Protein AF-A0A3S8S9M2-F1 (afdb_monomer_lite)

Secondary structure (DSSP, 8-state):
-HHHHHHHHHPPPSSTHHHHHHHHHTTS---EEE---SSHHHHHS-GGGEEETTEEEEEEEESSTTT---EEEHHHHHHHHGGG-BTTB--GGGS-B-TTT-PBEEEEESSTT---SHHHHHHHHHHHHHHHHHTTS-EEEEEES--SSSGGGTHHHHHHHHHH-TTEEEEEE--------

Organism: Lactobacillus helveticus (NCBI:txid1587)

Foldseek 3Di:
DLVVLVCLVPPAPPDCVLVVVCVVCPPPDAAEEDCDQSCRCVVRDPPLRYQNLFWHQQWWFFLAPVFTLDTHGSVVLSVPQVVQDDPNDGPPVSQDADPTPRGGIDGQGHDPSHRCDPSNVSSVVSVVVSCVVDLQHQEELEAEADDPPCCVRRPVVLVVSQVVRPRYDYDYHDDDDDDDD

Radius of gyration: 18.95 Å; chains: 1; bounding box: 40×47×54 Å

pLDDT: mean 94.5, std 5.78, range [57.66, 98.25]

Structure (mmCIF, N/CA/C/O backbone):
data_AF-A0A3S8S9M2-F1
#
_entry.id   AF-A0A3S8S9M2-F1
#
loop_
_atom_site.group_PDB
_atom_site.id
_atom_site.type_symbol
_atom_site.label_atom_id
_atom_site.label_alt_id
_atom_site.label_comp_id
_atom_site.label_asym_id
_atom_site.label_entity_id
_atom_site.label_seq_id
_atom_site.pdbx_PDB_ins_code
_atom_site.Cartn_x
_atom_site.Cartn_y
_atom_site.Cartn_z
_atom_site.occupancy
_atom_site.B_iso_or_equiv
_atom_site.auth_seq_id
_atom_site.auth_comp_id
_atom_site.auth_asym_id
_atom_site.auth_atom_id
_atom_site.pdbx_PDB_model_num
ATOM 1 N N . MET A 1 1 ? 7.427 -12.136 -14.444 1.00 84.62 1 MET A N 1
ATOM 2 C CA . MET A 1 1 ? 6.981 -10.954 -13.668 1.00 84.62 1 MET A CA 1
ATOM 3 C C . MET A 1 1 ? 5.795 -10.239 -14.316 1.00 84.62 1 MET A C 1
ATOM 5 O O . MET A 1 1 ? 4.758 -10.161 -13.676 1.00 84.62 1 MET A O 1
ATOM 9 N N . LEU A 1 2 ? 5.893 -9.771 -15.571 1.00 94.44 2 LEU A N 1
ATOM 10 C CA . LEU A 1 2 ? 4.794 -9.053 -16.250 1.00 94.44 2 LEU A CA 1
ATOM 11 C C . LEU A 1 2 ? 3.487 -9.864 -16.354 1.00 94.44 2 LEU A C 1
ATOM 13 O O . LEU A 1 2 ? 2.418 -9.314 -16.107 1.00 94.44 2 LEU A O 1
ATOM 17 N N . GLU A 1 3 ? 3.559 -11.172 -16.630 1.00 93.69 3 GLU A N 1
ATOM 18 C CA . GLU A 1 3 ? 2.371 -12.049 -16.611 1.00 93.69 3 GLU A CA 1
ATOM 19 C C . GLU A 1 3 ? 1.716 -12.113 -15.224 1.00 93.69 3 GLU A C 1
ATOM 21 O O . GLU A 1 3 ? 0.501 -11.990 -15.093 1.00 93.69 3 GLU A O 1
ATOM 26 N N . SER A 1 4 ? 2.516 -12.219 -14.159 1.00 92.88 4 SER A N 1
ATOM 27 C CA . SER A 1 4 ? 2.011 -12.193 -12.783 1.00 92.88 4 SER A CA 1
ATOM 28 C C . SER A 1 4 ? 1.315 -10.866 -12.476 1.00 92.88 4 SER A C 1
ATOM 30 O O . SER A 1 4 ? 0.244 -10.859 -11.879 1.00 92.88 4 SER A O 1
ATOM 32 N N . LEU A 1 5 ? 1.865 -9.741 -12.940 1.00 95.12 5 LEU A N 1
ATOM 33 C CA . LEU A 1 5 ? 1.244 -8.423 -12.779 1.00 95.12 5 LEU A CA 1
ATOM 34 C C . LEU A 1 5 ? -0.066 -8.308 -13.560 1.00 95.12 5 LEU A C 1
ATOM 36 O O . LEU A 1 5 ? -1.048 -7.796 -13.029 1.00 95.12 5 LEU A O 1
ATOM 40 N N . LYS A 1 6 ? -0.136 -8.853 -14.780 1.00 95.38 6 LYS A N 1
ATOM 41 C CA . LYS A 1 6 ? -1.403 -8.980 -15.513 1.00 95.38 6 LYS A CA 1
ATOM 42 C C . LYS A 1 6 ? -2.428 -9.779 -14.708 1.00 95.38 6 LYS A C 1
ATOM 44 O O . LYS A 1 6 ? -3.592 -9.382 -14.676 1.00 95.38 6 LYS A O 1
ATOM 49 N N . MET A 1 7 ? -2.017 -10.863 -14.052 1.00 93.50 7 MET A N 1
ATOM 50 C CA . MET A 1 7 ? -2.897 -11.630 -13.170 1.00 93.50 7 MET A CA 1
ATOM 51 C C . MET A 1 7 ? -3.376 -10.790 -11.980 1.00 93.50 7 MET A C 1
ATOM 53 O O . MET A 1 7 ? -4.578 -10.672 -11.789 1.00 93.50 7 MET A O 1
ATOM 57 N N . ILE A 1 8 ? -2.480 -10.142 -11.233 1.00 92.56 8 ILE A N 1
ATOM 58 C CA . ILE A 1 8 ? -2.824 -9.295 -10.070 1.00 92.56 8 ILE A CA 1
ATOM 59 C C . ILE A 1 8 ? -3.821 -8.188 -10.449 1.00 92.56 8 ILE A C 1
ATOM 61 O O . ILE A 1 8 ? -4.822 -7.954 -9.768 1.00 92.56 8 ILE A O 1
ATOM 65 N N . LEU A 1 9 ? -3.587 -7.524 -11.582 1.00 91.69 9 LEU A N 1
ATOM 66 C CA . LEU A 1 9 ? -4.431 -6.417 -12.022 1.00 91.69 9 LEU A CA 1
ATOM 67 C C . LEU A 1 9 ? -5.839 -6.872 -12.435 1.00 91.69 9 LEU A C 1
ATOM 69 O O . LEU A 1 9 ? -6.799 -6.145 -12.178 1.00 91.69 9 LEU A O 1
ATOM 73 N N . ASN A 1 10 ? -5.979 -8.061 -13.032 1.00 91.12 10 ASN A N 1
ATOM 74 C CA . ASN A 1 10 ? -7.219 -8.470 -13.706 1.00 91.12 10 ASN A CA 1
ATOM 75 C C . ASN A 1 10 ? -7.980 -9.613 -13.026 1.00 91.12 10 ASN A C 1
ATOM 77 O O . ASN A 1 10 ? -9.182 -9.743 -13.243 1.00 91.12 10 ASN A O 1
ATOM 81 N N . ILE A 1 11 ? -7.320 -10.449 -12.225 1.00 90.88 11 ILE A N 1
ATOM 82 C CA . ILE A 1 11 ? -7.979 -11.573 -11.562 1.00 90.88 11 ILE A CA 1
ATOM 83 C C . ILE A 1 11 ? -8.760 -11.045 -10.347 1.00 90.88 11 ILE A C 1
ATOM 85 O O . ILE A 1 11 ? -8.186 -10.354 -9.500 1.00 90.88 11 ILE A O 1
ATOM 89 N N . PRO A 1 12 ? -10.068 -11.348 -10.234 1.00 89.88 12 PRO A N 1
ATOM 90 C CA . PRO A 1 12 ? -10.844 -11.008 -9.047 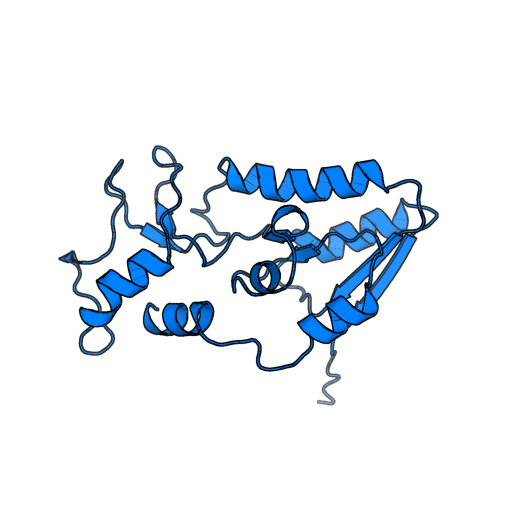1.00 89.88 12 PRO A CA 1
ATOM 91 C C . PRO A 1 12 ? -10.422 -11.872 -7.846 1.00 89.88 12 PRO A C 1
ATOM 93 O O . PRO A 1 12 ? -9.851 -12.957 -8.025 1.00 89.88 12 PRO A O 1
ATOM 96 N N . PRO A 1 13 ? -10.724 -11.448 -6.604 1.00 90.00 13 PRO A N 1
ATOM 97 C CA . PRO A 1 13 ? -10.467 -12.290 -5.443 1.00 90.00 13 PRO A CA 1
ATOM 98 C C . PRO A 1 13 ? -11.205 -13.627 -5.582 1.00 90.00 13 PRO A C 1
ATOM 100 O O . PRO A 1 13 ? -12.378 -13.682 -5.939 1.00 90.00 13 PRO A O 1
ATOM 103 N N . GLN A 1 14 ? -10.513 -14.721 -5.268 1.00 89.00 14 GLN A N 1
ATOM 104 C CA . GLN A 1 14 ? -11.028 -16.086 -5.458 1.00 89.00 14 GLN A CA 1
ATOM 105 C C . GLN A 1 14 ? -12.102 -16.489 -4.436 1.00 89.00 14 GLN A C 1
ATOM 107 O O . GLN A 1 14 ? -12.732 -17.540 -4.561 1.00 89.00 14 GLN A O 1
ATOM 112 N N . LYS A 1 15 ? -12.282 -15.689 -3.382 1.00 92.75 15 LYS A N 1
ATOM 113 C CA . LYS A 1 15 ? -13.230 -15.918 -2.289 1.00 92.75 15 LYS A CA 1
ATOM 114 C C . LYS A 1 15 ? -14.006 -14.627 -2.015 1.00 92.75 15 LYS A C 1
ATOM 116 O O . LYS A 1 15 ? -13.424 -13.549 -2.137 1.00 92.75 15 LYS A O 1
ATOM 121 N N . PRO A 1 16 ? -15.269 -14.709 -1.560 1.00 95.31 16 PRO A N 1
ATOM 122 C CA . PRO A 1 16 ? -16.111 -13.540 -1.293 1.00 95.31 16 PRO A CA 1
ATOM 123 C C . PRO A 1 16 ? -15.737 -12.800 0.007 1.00 95.31 16 PRO A C 1
ATOM 125 O O . PRO A 1 16 ? -16.558 -12.088 0.575 1.00 95.31 16 PRO A O 1
ATOM 128 N N . THR A 1 17 ? -14.511 -12.967 0.514 1.00 94.38 17 THR A N 1
ATOM 129 C CA . THR A 1 17 ? -14.070 -12.438 1.812 1.00 94.38 17 THR A CA 1
ATOM 130 C C . THR A 1 17 ? -14.250 -10.924 1.911 1.00 94.38 17 THR A C 1
ATOM 132 O O . THR A 1 17 ? -14.756 -10.443 2.919 1.00 94.38 17 THR A O 1
ATOM 135 N N . TYR A 1 18 ? -13.895 -10.178 0.860 1.00 94.88 18 TYR A N 1
ATOM 136 C CA . TYR A 1 18 ? -14.053 -8.721 0.822 1.00 94.88 18 TYR A CA 1
ATOM 137 C C . TYR A 1 18 ? -15.530 -8.291 0.851 1.00 94.88 18 TYR A C 1
ATOM 139 O O . TYR A 1 18 ? -15.876 -7.347 1.557 1.00 94.88 18 TYR A O 1
ATOM 147 N N . GLU A 1 19 ? -16.416 -9.025 0.172 1.00 94.94 19 GLU A N 1
ATOM 148 C CA . GLU A 1 19 ? -17.864 -8.767 0.198 1.00 94.94 19 GLU A CA 1
ATOM 149 C C . GLU A 1 19 ? -18.472 -9.052 1.574 1.00 94.94 19 GLU A C 1
ATOM 151 O O . GLU A 1 19 ? -19.277 -8.277 2.094 1.00 94.94 19 GLU A O 1
ATOM 156 N N . TYR A 1 20 ? -18.050 -10.143 2.216 1.00 95.88 20 TYR A N 1
ATOM 157 C CA . TYR A 1 20 ? -18.463 -10.450 3.584 1.00 95.88 20 TYR A CA 1
ATOM 158 C C . TYR A 1 20 ? -17.952 -9.415 4.578 1.00 95.88 20 TYR A C 1
ATOM 160 O O . TYR A 1 20 ? -18.709 -9.003 5.456 1.00 95.88 20 TYR A O 1
ATOM 168 N N . LEU A 1 21 ? -16.713 -8.948 4.417 1.00 95.19 21 LEU A N 1
ATOM 169 C CA . LEU A 1 21 ? -16.149 -7.889 5.243 1.00 95.19 21 LEU A CA 1
ATOM 170 C C . LEU A 1 21 ? -16.949 -6.589 5.087 1.00 95.19 21 LEU A C 1
ATOM 172 O O . LEU A 1 21 ? -17.357 -6.001 6.086 1.00 95.19 21 LEU A O 1
ATOM 176 N N . LYS A 1 22 ? -17.279 -6.201 3.850 1.00 95.00 22 LYS A N 1
ATOM 177 C CA . LYS A 1 22 ? -18.130 -5.039 3.557 1.00 95.00 22 LYS A CA 1
ATOM 178 C C . LYS A 1 22 ? -19.509 -5.154 4.215 1.00 95.00 22 LYS A C 1
ATOM 180 O O . LYS A 1 22 ? -19.958 -4.210 4.863 1.00 95.00 22 LYS A O 1
ATOM 185 N N . LYS A 1 23 ? -20.151 -6.325 4.126 1.00 96.69 23 LYS A N 1
ATOM 186 C CA . LYS A 1 23 ? -21.442 -6.596 4.785 1.00 96.69 23 LYS A CA 1
ATOM 187 C C . LYS A 1 23 ? -21.346 -6.539 6.314 1.00 96.69 23 LYS A C 1
ATOM 189 O O . LYS A 1 23 ? -22.239 -5.994 6.956 1.00 96.69 23 LYS A O 1
ATOM 194 N N . LEU A 1 24 ? -20.291 -7.109 6.896 1.00 95.38 24 LEU A N 1
ATOM 195 C CA . LEU A 1 24 ? -20.077 -7.165 8.347 1.00 95.38 24 LEU A CA 1
ATOM 196 C C . LEU A 1 24 ? -19.832 -5.772 8.947 1.00 95.38 24 LEU A C 1
ATOM 198 O O . LEU A 1 24 ? -20.361 -5.433 10.012 1.00 95.38 24 LEU A O 1
ATOM 202 N N . ILE A 1 25 ? -19.033 -4.958 8.257 1.00 95.50 25 ILE A N 1
ATOM 203 C CA . ILE A 1 25 ? -18.741 -3.583 8.661 1.00 95.50 25 ILE A CA 1
ATOM 204 C C . ILE A 1 25 ? -20.014 -2.740 8.562 1.00 95.50 25 ILE A C 1
ATOM 206 O O . ILE A 1 25 ? -20.394 -2.090 9.542 1.00 95.50 25 ILE A O 1
ATOM 210 N N . GLY A 1 26 ? -20.728 -2.820 7.435 1.00 95.62 26 GLY A N 1
ATOM 211 C CA . GLY A 1 26 ? -21.895 -1.984 7.172 1.00 95.62 26 GLY A CA 1
ATOM 212 C C . GLY A 1 26 ? -21.499 -0.507 7.125 1.00 95.62 26 GLY A C 1
ATOM 213 O O . GLY A 1 26 ? -20.559 -0.147 6.427 1.00 95.62 26 GLY A O 1
ATOM 214 N N . ASN A 1 27 ? -22.186 0.333 7.901 1.00 95.44 27 ASN A N 1
ATOM 215 C CA . ASN A 1 27 ? -21.962 1.787 7.933 1.00 95.44 27 ASN A CA 1
ATOM 216 C C . ASN A 1 27 ? -21.067 2.247 9.098 1.00 95.44 27 ASN A C 1
ATOM 218 O O . ASN A 1 27 ? -21.076 3.425 9.450 1.00 95.44 27 ASN A O 1
ATOM 222 N N . LYS A 1 28 ? -20.354 1.328 9.758 1.00 96.81 28 LYS A N 1
ATOM 223 C CA . LYS A 1 28 ? -19.464 1.687 10.872 1.00 96.81 28 LYS A CA 1
ATOM 224 C C . LYS A 1 28 ? -18.225 2.420 10.339 1.00 96.81 28 LYS A C 1
ATOM 226 O O . LYS A 1 28 ? -17.734 2.028 9.277 1.00 96.81 28 LYS A O 1
ATOM 231 N N . PRO A 1 29 ? -17.684 3.410 11.072 1.00 97.31 29 PRO A N 1
ATOM 232 C CA . PRO A 1 29 ? -16.367 3.960 10.773 1.00 97.31 29 PRO A CA 1
ATOM 233 C C . PRO A 1 29 ? -15.330 2.836 10.730 1.00 97.31 29 PRO A C 1
ATOM 235 O O . PRO A 1 29 ? -15.282 1.992 11.627 1.00 97.31 29 PRO A O 1
ATOM 238 N N . VAL A 1 30 ? -14.531 2.795 9.666 1.00 97.62 30 VAL A N 1
ATOM 239 C CA . VAL A 1 30 ? -13.496 1.779 9.480 1.00 97.62 30 VAL A CA 1
ATOM 240 C C . VAL A 1 30 ? -12.314 2.365 8.725 1.00 97.62 30 VAL A C 1
ATOM 242 O O . VAL A 1 30 ? -12.485 3.177 7.815 1.00 97.62 30 VAL A O 1
ATOM 245 N N . HIS A 1 31 ? -11.124 1.891 9.077 1.00 98.25 31 HIS A N 1
ATOM 246 C CA . HIS A 1 31 ? -9.909 2.099 8.307 1.00 98.25 31 HIS A CA 1
ATOM 247 C C . HIS A 1 31 ? -9.174 0.777 8.142 1.00 98.25 31 HIS A C 1
ATOM 249 O O . HIS A 1 31 ? -9.082 -0.017 9.079 1.00 98.25 31 HIS A O 1
ATOM 255 N N . PHE A 1 32 ? -8.641 0.540 6.951 1.00 98.12 32 PHE A N 1
ATOM 256 C CA . PHE A 1 32 ? -7.889 -0.658 6.615 1.00 98.12 32 PHE A CA 1
ATOM 257 C C . PHE A 1 32 ? -6.410 -0.319 6.508 1.00 98.12 32 PHE A C 1
ATOM 259 O O . PHE A 1 32 ? -6.006 0.498 5.685 1.00 98.12 32 PHE A O 1
ATOM 266 N N . VAL A 1 33 ? -5.589 -1.003 7.294 1.00 97.94 33 VAL A N 1
ATOM 267 C CA . VAL A 1 33 ? -4.134 -1.008 7.126 1.00 97.94 33 VAL A CA 1
ATOM 268 C C . VAL A 1 33 ? -3.748 -2.359 6.551 1.00 97.94 33 VAL A C 1
ATOM 270 O O . VAL A 1 33 ? -4.166 -3.395 7.066 1.00 97.94 33 VAL A O 1
ATOM 273 N N . THR A 1 34 ? -2.982 -2.366 5.463 1.00 97.50 34 THR A N 1
ATOM 274 C CA . THR A 1 34 ? -2.596 -3.605 4.789 1.00 97.50 34 THR A CA 1
ATOM 275 C C . THR A 1 34 ? -1.122 -3.624 4.419 1.00 97.50 34 THR A C 1
ATOM 277 O O . THR A 1 34 ? -0.545 -2.630 3.976 1.00 97.50 34 THR A O 1
ATOM 280 N N . THR A 1 35 ? -0.515 -4.796 4.593 1.00 96.81 35 THR A N 1
ATOM 281 C CA . THR A 1 35 ? 0.816 -5.125 4.077 1.00 96.81 35 THR A CA 1
ATOM 282 C C . THR A 1 35 ? 0.758 -5.810 2.710 1.00 96.81 35 THR A C 1
ATOM 284 O O . THR A 1 35 ? 1.810 -6.144 2.176 1.00 96.81 35 THR A O 1
ATOM 287 N N . ASN A 1 36 ? -0.436 -6.059 2.158 1.00 95.69 36 ASN A N 1
ATOM 288 C CA . ASN A 1 36 ? -0.597 -6.656 0.832 1.00 95.69 36 ASN A CA 1
ATOM 289 C C . ASN A 1 36 ? -0.342 -5.606 -0.257 1.00 95.69 36 ASN A C 1
ATOM 291 O O . ASN A 1 36 ? -0.788 -4.468 -0.137 1.00 95.69 36 ASN A O 1
ATOM 295 N N . GLN A 1 37 ? 0.300 -6.014 -1.354 1.00 95.06 37 GLN A N 1
ATOM 296 C CA . GLN A 1 37 ? 0.570 -5.162 -2.521 1.00 95.06 37 GLN A CA 1
ATOM 297 C C . GLN A 1 37 ? -0.356 -5.456 -3.718 1.00 95.06 37 GLN A C 1
ATOM 299 O O . GLN A 1 37 ? -0.185 -4.876 -4.786 1.00 95.06 37 GLN A O 1
ATOM 304 N N . ASP A 1 38 ? -1.324 -6.363 -3.563 1.00 93.94 38 ASP A N 1
ATOM 305 C CA . ASP A 1 38 ? -2.147 -6.946 -4.638 1.00 93.94 38 ASP A CA 1
ATOM 306 C C . ASP A 1 38 ? -3.285 -6.055 -5.169 1.00 93.94 38 ASP A C 1
ATOM 308 O O . ASP A 1 38 ? -4.042 -6.486 -6.039 1.00 93.94 38 ASP A O 1
ATOM 312 N N . THR A 1 39 ? -3.399 -4.827 -4.654 1.00 92.06 39 THR A N 1
ATOM 313 C CA . THR A 1 39 ? -4.375 -3.797 -5.052 1.00 92.06 39 THR A CA 1
ATOM 314 C C . THR A 1 39 ? -5.839 -4.137 -4.743 1.00 92.06 39 THR A C 1
ATOM 316 O O . THR A 1 39 ? -6.735 -3.322 -4.983 1.00 92.06 39 THR A O 1
ATOM 319 N N . LEU A 1 40 ? -6.124 -5.301 -4.141 1.00 94.38 40 LEU A N 1
ATOM 320 C CA . LEU A 1 40 ? -7.492 -5.781 -3.945 1.00 94.38 40 LEU A CA 1
ATOM 321 C C . LEU A 1 40 ? -8.294 -4.888 -3.000 1.00 94.38 40 LEU A C 1
ATOM 323 O O . LEU A 1 40 ? -9.434 -4.567 -3.318 1.00 94.38 40 LEU A O 1
ATOM 327 N N . PHE A 1 41 ? -7.723 -4.421 -1.885 1.00 95.06 41 PHE A N 1
ATOM 328 C CA . PHE A 1 41 ? -8.456 -3.568 -0.936 1.00 95.06 41 PHE A CA 1
ATOM 329 C C . PHE A 1 41 ? -9.074 -2.334 -1.608 1.00 95.06 41 PHE A C 1
ATOM 331 O O . PHE A 1 41 ? -10.250 -2.045 -1.388 1.00 95.06 41 PHE A O 1
ATOM 338 N N . LYS A 1 42 ? -8.325 -1.662 -2.491 1.00 92.88 42 LYS A N 1
ATOM 339 C CA . LYS A 1 42 ? -8.779 -0.454 -3.202 1.00 92.88 42 LYS A CA 1
ATOM 340 C C . LYS A 1 42 ? -9.820 -0.742 -4.295 1.00 92.88 42 LYS A C 1
ATOM 342 O O . LYS A 1 42 ? -10.468 0.187 -4.767 1.00 92.88 42 LYS A O 1
ATOM 347 N N . LYS A 1 43 ? -10.038 -2.012 -4.666 1.00 91.38 43 LYS A N 1
ATOM 348 C CA . LYS A 1 43 ? -11.150 -2.434 -5.542 1.00 91.38 43 LYS A CA 1
ATOM 349 C C . LYS A 1 43 ? -12.483 -2.568 -4.790 1.00 91.38 43 LYS A C 1
ATOM 351 O O . LYS A 1 43 ? -13.529 -2.485 -5.426 1.00 91.38 43 LYS A O 1
ATOM 356 N N . PHE A 1 44 ? -12.463 -2.770 -3.468 1.00 93.69 44 PHE A N 1
ATOM 357 C CA . PHE A 1 44 ? -13.672 -3.005 -2.656 1.00 93.69 44 PHE A CA 1
ATOM 358 C C . PHE A 1 44 ? -14.005 -1.865 -1.689 1.00 93.69 44 PHE A C 1
ATOM 360 O O . PHE A 1 44 ? -15.180 -1.689 -1.345 1.00 93.69 44 PHE A O 1
ATOM 367 N N . PHE A 1 45 ? -12.999 -1.093 -1.273 1.00 95.62 45 PHE A N 1
ATOM 368 C CA . PHE A 1 45 ? -13.127 -0.015 -0.299 1.00 95.62 45 PHE A CA 1
ATOM 369 C C . PHE A 1 45 ? -12.587 1.314 -0.849 1.00 95.62 45 PHE A C 1
ATOM 371 O O . PHE A 1 45 ? -11.652 1.305 -1.657 1.00 95.62 45 PHE A O 1
ATOM 378 N N . PRO A 1 46 ? -13.155 2.459 -0.422 1.00 95.88 46 PRO A N 1
ATOM 379 C CA . PRO A 1 46 ? -12.655 3.782 -0.784 1.00 95.88 46 PRO A CA 1
ATOM 380 C C . PRO A 1 46 ? -11.160 3.944 -0.476 1.00 95.88 46 PRO A C 1
ATOM 382 O O . PRO A 1 46 ? -10.666 3.501 0.559 1.00 95.88 46 PRO A O 1
ATOM 385 N N . SER A 1 47 ? -10.415 4.579 -1.385 1.00 94.81 47 SER A N 1
ATOM 386 C CA . SER A 1 47 ? -8.948 4.677 -1.282 1.00 94.81 47 SER A CA 1
ATOM 387 C C . SER A 1 47 ? -8.456 5.525 -0.103 1.00 94.81 47 SER A C 1
ATOM 389 O O . SER A 1 47 ? -7.306 5.386 0.312 1.00 94.81 47 SER A O 1
ATOM 391 N N . ASP A 1 48 ? -9.294 6.416 0.417 1.00 95.62 48 ASP A N 1
ATOM 392 C CA . ASP A 1 48 ? -9.064 7.213 1.623 1.00 95.62 48 ASP A CA 1
ATOM 393 C C . ASP A 1 48 ? -9.192 6.387 2.912 1.00 95.62 48 ASP A C 1
ATOM 395 O O . ASP A 1 48 ? -8.547 6.727 3.897 1.00 95.62 48 ASP A O 1
ATOM 399 N N . GLN A 1 49 ? -9.914 5.261 2.876 1.00 96.75 49 GLN A N 1
ATOM 400 C CA . GLN A 1 49 ? -10.055 4.315 3.993 1.00 96.75 49 GLN A CA 1
ATOM 401 C C . GLN A 1 49 ? -8.994 3.205 3.992 1.00 96.75 49 GLN A C 1
ATOM 403 O O . GLN A 1 49 ? -9.032 2.317 4.839 1.00 96.75 49 GLN A O 1
ATOM 408 N N . VAL A 1 50 ? -8.072 3.194 3.024 1.00 98.00 50 VAL A N 1
ATOM 409 C CA . VAL A 1 50 ? -7.071 2.129 2.862 1.00 98.00 50 VAL A CA 1
ATOM 410 C C . VAL A 1 50 ? -5.664 2.717 2.896 1.00 98.00 50 VAL A C 1
ATOM 412 O O . VAL A 1 50 ? -5.346 3.618 2.116 1.00 98.00 50 VAL A O 1
ATOM 415 N N . SER A 1 51 ? -4.823 2.146 3.758 1.00 97.94 51 SER A N 1
ATOM 416 C CA . SER A 1 51 ? -3.392 2.422 3.889 1.00 97.94 51 SER A CA 1
ATOM 417 C C . SER A 1 51 ? -2.561 1.208 3.458 1.00 97.94 51 SER A C 1
ATOM 419 O O . SER A 1 51 ? -2.460 0.217 4.184 1.00 97.94 51 SER A O 1
ATOM 421 N N . GLU A 1 52 ? -1.936 1.293 2.284 1.00 97.19 52 GLU A N 1
ATOM 422 C CA . GLU A 1 52 ? -0.981 0.307 1.749 1.00 97.19 52 GLU A CA 1
ATOM 423 C C . GLU A 1 52 ? 0.449 0.619 2.237 1.00 97.19 52 GLU A C 1
ATOM 425 O O . GLU A 1 52 ? 1.284 1.164 1.512 1.00 97.19 52 GLU A O 1
ATOM 430 N N . ILE A 1 53 ? 0.741 0.300 3.500 1.00 95.31 53 ILE A N 1
ATOM 431 C CA . ILE A 1 53 ? 1.958 0.748 4.214 1.00 95.31 53 ILE A CA 1
ATOM 432 C C . ILE A 1 53 ? 3.263 0.052 3.783 1.00 95.31 53 ILE A C 1
ATOM 434 O O . ILE A 1 53 ? 4.353 0.465 4.178 1.00 95.31 53 ILE A O 1
ATOM 438 N N . GLN A 1 54 ? 3.170 -1.000 2.964 1.00 96.06 54 GLN A N 1
ATOM 439 C CA . GLN A 1 54 ? 4.324 -1.677 2.358 1.00 96.06 54 GLN A CA 1
ATOM 440 C C . GLN A 1 54 ? 4.439 -1.442 0.846 1.00 96.06 54 GLN A C 1
ATOM 442 O O . GLN A 1 54 ? 5.095 -2.216 0.143 1.00 96.06 54 GLN A O 1
ATOM 447 N N . GLY A 1 55 ? 3.810 -0.380 0.342 1.00 96.31 55 GLY A N 1
ATOM 448 C CA . GLY A 1 55 ? 3.738 -0.097 -1.087 1.00 96.31 55 GLY A CA 1
ATOM 449 C C . GLY A 1 55 ? 2.612 -0.862 -1.782 1.00 96.31 55 GLY A C 1
ATOM 450 O O . GLY A 1 55 ? 1.806 -1.539 -1.149 1.00 96.31 55 GLY A O 1
ATOM 451 N N . SER A 1 56 ? 2.537 -0.719 -3.101 1.00 96.44 56 SER A N 1
ATOM 452 C CA . SER A 1 56 ? 1.468 -1.269 -3.930 1.00 96.44 56 SER A CA 1
ATOM 453 C C . SER A 1 56 ? 1.986 -1.614 -5.318 1.00 96.44 56 SER A C 1
ATOM 455 O O . SER A 1 56 ? 2.654 -0.802 -5.963 1.00 96.44 56 SER A O 1
ATOM 457 N N . TRP A 1 57 ? 1.620 -2.795 -5.819 1.00 96.25 57 TRP A N 1
ATOM 458 C CA . TRP A 1 57 ? 1.960 -3.219 -7.175 1.00 96.25 57 TRP A CA 1
ATOM 459 C C . TRP A 1 57 ? 1.134 -2.516 -8.253 1.00 96.25 57 TRP A C 1
ATOM 461 O O . TRP A 1 57 ? 1.341 -2.784 -9.434 1.00 96.25 57 TRP A O 1
ATOM 471 N N . ASP A 1 58 ? 0.274 -1.559 -7.895 1.00 95.62 58 ASP A N 1
ATOM 472 C CA . ASP A 1 58 ? -0.279 -0.594 -8.854 1.00 95.62 58 ASP A CA 1
ATOM 473 C C . ASP A 1 58 ? 0.802 0.300 -9.484 1.00 95.62 58 ASP A C 1
ATOM 475 O O . ASP A 1 58 ? 0.573 0.879 -10.558 1.00 95.62 58 ASP A O 1
ATOM 479 N N . TYR A 1 59 ? 1.979 0.395 -8.851 1.00 97.12 59 TYR A N 1
ATOM 480 C CA . TYR A 1 59 ? 3.048 1.281 -9.285 1.00 97.12 59 TYR A CA 1
ATOM 481 C C . TYR A 1 59 ? 4.412 0.604 -9.390 1.00 97.12 59 TYR A C 1
ATOM 483 O O . TYR A 1 59 ? 4.774 -0.283 -8.618 1.00 97.12 59 TYR A O 1
ATOM 491 N N . TYR A 1 60 ? 5.192 1.121 -10.328 1.00 97.94 60 TYR A N 1
ATOM 492 C CA . TYR A 1 60 ? 6.641 1.070 -10.347 1.00 97.94 60 TYR A CA 1
ATOM 493 C C . TYR A 1 60 ? 7.216 2.374 -9.782 1.00 97.94 60 TYR A C 1
ATOM 495 O O . TYR A 1 60 ? 6.546 3.410 -9.756 1.00 97.94 60 TYR A O 1
ATOM 503 N N . GLN A 1 61 ? 8.478 2.327 -9.387 1.00 98.19 61 GLN A N 1
ATOM 504 C CA . GLN A 1 61 ? 9.294 3.451 -8.939 1.00 98.19 61 GLN A CA 1
ATOM 505 C C . GLN A 1 61 ? 10.713 3.301 -9.494 1.00 98.19 61 GLN A C 1
ATOM 507 O O . GLN A 1 61 ? 11.110 2.202 -9.885 1.00 98.19 61 GLN A O 1
ATOM 512 N N . ALA A 1 62 ? 11.485 4.383 -9.501 1.00 98.12 62 ALA A N 1
ATOM 513 C CA . ALA A 1 62 ? 12.914 4.299 -9.763 1.00 98.12 62 ALA A CA 1
ATOM 514 C C . ALA A 1 62 ? 13.618 3.428 -8.705 1.00 98.12 62 ALA A C 1
ATOM 516 O O . ALA A 1 62 ? 13.235 3.417 -7.532 1.00 98.12 62 ALA A O 1
ATOM 517 N N . SER A 1 63 ? 14.631 2.680 -9.137 1.00 97.81 63 SER A N 1
ATOM 518 C CA . SER A 1 63 ? 15.531 1.917 -8.261 1.00 97.81 63 SER A CA 1
ATOM 519 C C . SER A 1 63 ? 16.546 2.810 -7.542 1.00 97.81 63 SER A C 1
ATOM 521 O O . SER A 1 63 ? 17.005 2.463 -6.453 1.00 97.81 63 SER A O 1
ATOM 523 N N . ASP A 1 64 ? 16.856 3.972 -8.123 1.00 97.38 64 ASP A N 1
ATOM 524 C CA . ASP A 1 64 ? 17.455 5.107 -7.427 1.00 97.38 64 ASP A CA 1
ATOM 525 C C . ASP A 1 64 ? 16.391 6.190 -7.221 1.00 97.38 64 ASP A C 1
ATOM 527 O O . ASP A 1 64 ? 16.005 6.910 -8.145 1.00 97.38 64 ASP A O 1
ATOM 531 N N . THR A 1 65 ? 15.915 6.302 -5.986 1.00 96.31 65 THR A N 1
ATOM 532 C CA . THR A 1 65 ? 14.872 7.250 -5.586 1.00 96.31 65 THR A CA 1
ATOM 533 C C . THR A 1 65 ? 15.415 8.612 -5.158 1.00 96.31 65 THR A C 1
ATOM 535 O O . THR A 1 65 ? 14.634 9.485 -4.779 1.00 96.31 65 THR A O 1
ATOM 538 N N . SER A 1 66 ? 16.737 8.823 -5.171 1.00 94.69 66 SER A N 1
ATOM 539 C CA . SER A 1 66 ? 17.358 10.062 -4.675 1.00 94.69 66 SER A CA 1
ATOM 540 C C . SER A 1 66 ? 16.887 11.304 -5.436 1.00 94.69 66 SER A C 1
ATOM 542 O O . SER A 1 66 ? 16.694 12.367 -4.849 1.00 94.69 66 SER A O 1
ATOM 544 N N . THR A 1 67 ? 16.666 11.150 -6.741 1.00 95.00 67 THR A N 1
ATOM 545 C CA . THR A 1 67 ? 16.330 12.233 -7.676 1.00 95.00 67 THR A CA 1
ATOM 546 C C . THR A 1 67 ? 14.991 12.032 -8.378 1.00 95.00 67 THR A C 1
ATOM 548 O O . THR A 1 67 ? 14.413 13.001 -8.867 1.00 95.00 67 THR A O 1
ATOM 551 N N . ASP A 1 68 ? 14.463 10.805 -8.390 1.00 97.31 68 ASP A N 1
ATOM 552 C CA . ASP A 1 68 ? 13.161 10.488 -8.966 1.00 97.31 68 ASP A CA 1
ATOM 553 C C . ASP A 1 68 ? 12.188 9.976 -7.896 1.00 97.31 68 ASP A C 1
ATOM 555 O O . ASP A 1 68 ? 12.321 8.882 -7.350 1.00 97.31 68 ASP A O 1
ATOM 559 N N . GLN A 1 69 ? 11.180 10.800 -7.621 1.00 95.56 69 GLN A N 1
ATOM 560 C CA . GLN A 1 69 ? 10.114 10.543 -6.652 1.00 95.56 69 GLN A CA 1
ATOM 561 C C . GLN A 1 69 ? 8.780 10.187 -7.341 1.00 95.56 69 GLN A C 1
ATOM 563 O O . GLN A 1 69 ? 7.717 10.200 -6.713 1.00 95.56 69 GLN A O 1
ATOM 568 N N . LYS A 1 70 ? 8.801 9.923 -8.652 1.00 96.69 70 LYS A N 1
ATOM 569 C CA . LYS A 1 70 ? 7.624 9.613 -9.464 1.00 96.69 70 LYS A CA 1
ATOM 570 C C . LYS A 1 70 ? 7.213 8.155 -9.289 1.00 96.69 70 LYS A C 1
ATOM 572 O O . LYS A 1 70 ? 8.030 7.239 -9.241 1.00 96.69 70 LYS A O 1
ATOM 577 N N . LEU A 1 71 ? 5.899 7.947 -9.275 1.00 97.50 71 LEU A N 1
ATOM 578 C CA . LEU A 1 71 ? 5.294 6.628 -9.403 1.00 97.50 71 LEU A CA 1
ATOM 579 C C . LEU A 1 71 ? 4.818 6.417 -10.839 1.00 97.50 71 LEU A C 1
ATOM 581 O O . LEU A 1 71 ? 4.137 7.261 -11.426 1.00 97.50 71 LEU A O 1
ATOM 585 N N . TYR A 1 72 ? 5.149 5.260 -11.395 1.00 97.88 72 TYR A N 1
ATOM 586 C CA . TYR A 1 72 ? 4.846 4.871 -12.766 1.00 97.88 72 TYR A CA 1
ATOM 587 C C . TYR A 1 72 ? 3.758 3.801 -12.753 1.00 97.88 72 TYR A C 1
ATOM 589 O O . TYR A 1 72 ? 3.800 2.882 -11.950 1.00 97.88 72 TYR A O 1
ATOM 597 N N . SER A 1 73 ? 2.757 3.891 -13.626 1.00 97.56 73 SER A N 1
ATOM 598 C CA . SER A 1 73 ? 1.623 2.956 -13.587 1.00 97.56 73 SER A CA 1
ATOM 599 C C . SER A 1 73 ? 2.014 1.547 -14.045 1.00 97.56 73 SER A C 1
ATOM 601 O O . SER A 1 73 ? 2.357 1.356 -15.213 1.00 97.56 73 SER A O 1
ATOM 603 N N . THR A 1 74 ? 1.830 0.545 -13.181 1.00 97.31 74 THR A N 1
ATOM 604 C CA . THR A 1 74 ? 2.006 -0.874 -13.537 1.00 97.31 74 THR A CA 1
ATOM 605 C C . THR A 1 74 ? 1.096 -1.278 -14.686 1.00 97.31 74 THR A C 1
ATOM 607 O O . THR A 1 74 ? 1.530 -1.978 -15.595 1.00 97.31 74 THR A O 1
ATOM 610 N N . LYS A 1 75 ? -0.154 -0.799 -14.711 1.00 96.81 75 LYS A N 1
ATOM 611 C CA . LYS A 1 75 ? -1.096 -1.097 -15.801 1.00 96.81 75 LYS A CA 1
ATOM 612 C C . LYS A 1 75 ? -0.552 -0.663 -17.164 1.00 96.81 75 LYS A C 1
ATOM 614 O O . LYS A 1 75 ? -0.671 -1.418 -18.126 1.00 96.81 75 LYS A O 1
ATOM 619 N N . LYS A 1 76 ? 0.050 0.530 -17.243 1.00 97.38 76 LYS A N 1
ATOM 620 C CA . LYS A 1 76 ? 0.684 1.020 -18.478 1.00 97.38 76 LYS A CA 1
ATOM 621 C C . LYS A 1 76 ? 1.901 0.169 -18.845 1.00 97.38 76 LYS A C 1
ATOM 623 O O . LYS A 1 76 ? 1.985 -0.274 -19.984 1.00 97.38 76 LYS A O 1
ATOM 628 N N . MET A 1 77 ? 2.764 -0.133 -17.871 1.00 96.62 77 MET A N 1
ATOM 629 C CA . MET A 1 77 ? 3.947 -0.979 -18.083 1.00 96.62 77 MET A CA 1
ATOM 630 C C . MET A 1 77 ? 3.577 -2.369 -18.606 1.00 96.62 77 MET A C 1
ATOM 632 O O . MET A 1 77 ? 4.149 -2.837 -19.583 1.00 96.62 77 MET A O 1
ATOM 636 N N . VAL A 1 78 ? 2.579 -3.020 -18.004 1.00 97.31 78 VAL A N 1
ATOM 637 C CA . VAL A 1 78 ? 2.100 -4.336 -18.446 1.00 97.31 78 VAL A CA 1
ATOM 638 C C . VAL A 1 78 ? 1.529 -4.262 -19.859 1.00 97.31 78 VAL A C 1
ATOM 640 O O . VAL A 1 78 ? 1.863 -5.108 -20.680 1.00 97.31 78 VAL A O 1
ATOM 643 N N . ALA A 1 79 ? 0.701 -3.260 -20.166 1.00 97.62 79 ALA A N 1
ATOM 644 C CA . ALA A 1 79 ? 0.118 -3.114 -21.499 1.00 97.62 79 ALA A CA 1
ATOM 645 C C . ALA A 1 79 ? 1.185 -2.924 -22.592 1.00 97.62 79 ALA A C 1
ATOM 647 O O . ALA A 1 79 ? 1.036 -3.458 -23.688 1.00 97.62 79 ALA A O 1
ATOM 648 N N . GLU A 1 80 ? 2.257 -2.191 -22.290 1.00 97.19 80 GLU A N 1
ATOM 649 C CA . GLU A 1 80 ? 3.321 -1.904 -23.250 1.00 97.19 80 GLU A CA 1
ATOM 650 C C . GLU A 1 80 ? 4.334 -3.048 -23.394 1.00 97.19 80 GLU A C 1
ATOM 652 O O . GLU A 1 80 ? 4.729 -3.398 -24.508 1.00 97.19 80 GLU A O 1
ATOM 657 N N . LEU A 1 81 ? 4.797 -3.604 -22.274 1.00 97.50 81 LEU A N 1
ATOM 658 C CA . LEU A 1 81 ? 5.948 -4.506 -22.253 1.00 97.50 81 LEU A CA 1
ATOM 659 C C . LEU A 1 81 ? 5.551 -5.969 -22.407 1.00 97.50 81 LEU A C 1
ATOM 661 O O . LEU A 1 81 ? 6.324 -6.747 -22.961 1.00 97.50 81 LEU A O 1
ATOM 665 N N . LEU A 1 82 ? 4.357 -6.364 -21.950 1.00 97.25 82 LEU A N 1
ATOM 666 C CA . LEU A 1 82 ? 3.949 -7.767 -21.992 1.00 97.25 82 LEU A CA 1
ATOM 667 C C . LEU A 1 82 ? 3.927 -8.353 -23.417 1.00 97.25 82 LEU A C 1
ATOM 669 O O . LEU A 1 82 ? 4.464 -9.446 -23.588 1.00 97.25 82 LEU A O 1
ATOM 673 N N . PRO A 1 83 ? 3.409 -7.660 -24.454 1.00 97.31 83 PRO A N 1
ATOM 674 C CA . PRO A 1 83 ? 3.440 -8.174 -25.828 1.00 97.31 83 PRO A CA 1
ATOM 675 C C . PRO A 1 83 ? 4.853 -8.351 -26.403 1.00 97.31 83 PRO A C 1
ATOM 677 O O . PRO A 1 83 ? 5.018 -9.004 -27.431 1.00 97.31 83 PRO A O 1
ATOM 680 N N . LYS A 1 84 ? 5.867 -7.745 -25.773 1.00 97.00 84 LYS A N 1
ATOM 681 C CA . LYS A 1 84 ? 7.269 -7.791 -26.204 1.00 97.00 84 LYS A CA 1
ATOM 682 C C . LYS A 1 84 ? 8.056 -8.926 -25.529 1.00 97.00 84 LYS A C 1
ATOM 684 O O . LYS A 1 84 ? 9.220 -9.129 -25.865 1.00 97.00 84 LYS A O 1
ATOM 689 N N . VAL A 1 85 ? 7.443 -9.658 -24.592 1.00 95.94 85 VAL A N 1
ATOM 690 C CA . VAL A 1 85 ? 8.061 -10.809 -23.916 1.00 95.94 85 VAL A CA 1
ATOM 691 C C . VAL A 1 85 ? 8.186 -11.983 -24.891 1.00 95.94 85 VAL A C 1
ATOM 693 O O . VAL A 1 85 ? 7.213 -12.363 -25.540 1.00 95.94 85 VAL A O 1
ATOM 696 N N . LYS A 1 86 ? 9.378 -12.582 -24.966 1.00 92.94 86 LYS A N 1
ATOM 697 C CA . LYS A 1 86 ? 9.684 -13.778 -25.766 1.00 92.94 86 LYS A CA 1
ATOM 698 C C . LYS A 1 86 ? 10.406 -14.793 -24.888 1.00 92.94 86 LYS A C 1
ATOM 700 O O . LYS A 1 86 ? 11.293 -14.408 -24.135 1.00 92.94 86 LYS A O 1
ATOM 705 N N . ASP A 1 87 ? 9.997 -16.059 -24.942 1.00 92.62 87 ASP A N 1
ATOM 706 C CA . ASP A 1 87 ? 10.590 -17.151 -24.149 1.00 92.62 87 ASP A CA 1
ATOM 707 C C . ASP A 1 87 ? 10.725 -16.814 -22.654 1.00 92.62 87 ASP A C 1
ATOM 709 O O . ASP A 1 87 ? 11.747 -17.049 -22.017 1.00 92.62 87 ASP A O 1
ATOM 713 N N . HIS A 1 88 ? 9.669 -16.210 -22.095 1.00 90.94 88 HIS A N 1
ATOM 714 C CA . HIS A 1 88 ? 9.592 -15.739 -20.705 1.00 90.94 88 HIS A CA 1
ATOM 715 C C . HIS A 1 88 ? 10.575 -14.617 -20.319 1.00 90.94 88 HIS A C 1
ATOM 717 O O . HIS A 1 88 ? 10.629 -14.234 -19.148 1.00 90.94 88 HIS A O 1
ATOM 723 N N . CYS A 1 89 ? 11.269 -14.027 -21.292 1.00 92.62 89 CYS A N 1
ATOM 724 C CA . CYS A 1 89 ? 12.240 -12.956 -21.111 1.00 92.62 89 CYS A CA 1
ATOM 725 C C . CYS A 1 89 ? 11.800 -11.668 -21.817 1.00 92.62 89 CYS A C 1
ATOM 727 O O . CYS A 1 89 ? 11.166 -11.683 -22.873 1.00 92.62 89 CYS A O 1
ATOM 729 N N . LEU A 1 90 ? 12.156 -10.529 -21.226 1.00 94.75 90 LEU A N 1
ATOM 730 C CA . LEU A 1 90 ? 12.066 -9.227 -21.879 1.00 94.75 90 LEU A CA 1
ATOM 731 C C . LEU A 1 90 ? 13.472 -8.855 -22.382 1.00 94.75 90 LEU A C 1
ATOM 733 O O . LEU A 1 90 ? 14.415 -8.988 -21.600 1.00 94.75 90 LEU A O 1
ATOM 737 N N . PRO A 1 91 ? 13.639 -8.407 -23.639 1.00 94.94 91 PRO A N 1
ATOM 738 C CA . PRO A 1 91 ? 14.920 -7.887 -24.117 1.00 94.94 91 PRO A CA 1
ATOM 739 C C . PRO A 1 91 ? 15.460 -6.762 -23.220 1.00 94.94 91 PRO A C 1
ATOM 741 O O . PRO A 1 91 ? 14.691 -5.921 -22.750 1.00 94.94 91 PRO A O 1
ATOM 744 N N . THR A 1 92 ? 16.773 -6.741 -22.976 1.00 94.00 92 THR A N 1
ATOM 745 C CA . THR A 1 92 ? 17.426 -5.821 -22.025 1.00 94.00 92 THR A CA 1
ATOM 746 C C . THR A 1 92 ? 17.181 -4.351 -22.365 1.00 94.00 92 THR A C 1
ATOM 748 O O . THR A 1 92 ? 16.979 -3.523 -21.481 1.00 94.00 92 THR A O 1
ATOM 751 N N . GLU A 1 93 ? 17.144 -4.018 -23.652 1.00 95.19 93 GLU A N 1
ATOM 752 C CA . GLU A 1 93 ? 16.864 -2.678 -24.163 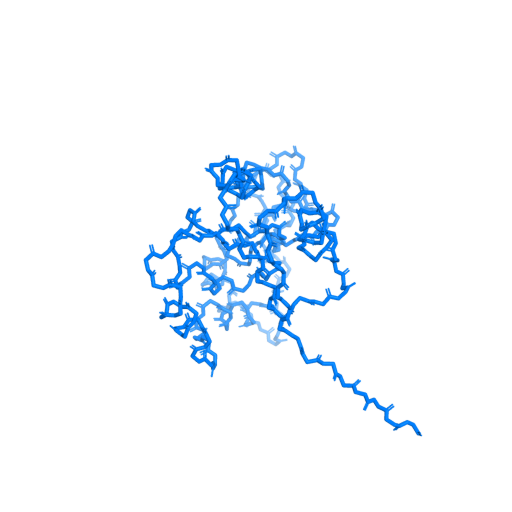1.00 95.19 93 GLU A CA 1
ATOM 753 C C . GLU A 1 93 ? 15.430 -2.198 -23.884 1.00 95.19 93 GLU A C 1
ATOM 755 O O . GLU A 1 93 ? 15.153 -1.004 -23.981 1.00 95.19 93 GLU A O 1
ATOM 760 N N . LEU A 1 94 ? 14.528 -3.114 -23.518 1.00 96.31 94 LEU A N 1
ATOM 761 C CA . LEU A 1 94 ? 13.139 -2.832 -23.160 1.00 96.31 94 LEU A CA 1
ATOM 762 C C . LEU A 1 94 ? 12.897 -2.831 -21.645 1.00 96.31 94 LEU A C 1
ATOM 764 O O . LEU A 1 94 ? 11.757 -2.621 -21.225 1.00 96.31 94 LEU A O 1
ATOM 768 N N . ILE A 1 95 ? 13.929 -3.057 -20.822 1.00 95.94 95 ILE A N 1
ATOM 769 C CA . ILE A 1 95 ? 13.813 -2.904 -19.368 1.00 95.94 95 ILE A CA 1
ATOM 770 C C . ILE A 1 95 ? 13.429 -1.445 -19.077 1.00 95.94 95 ILE A C 1
ATOM 772 O O . ILE A 1 95 ? 14.138 -0.531 -19.510 1.00 95.94 95 ILE A O 1
ATOM 776 N N . PRO A 1 96 ? 12.305 -1.202 -18.380 1.00 96.75 96 PRO A N 1
ATOM 777 C CA . PRO A 1 96 ? 11.799 0.145 -18.179 1.00 96.75 96 PRO A CA 1
ATOM 778 C C . PRO A 1 96 ? 12.762 0.962 -17.314 1.00 96.75 96 PRO A C 1
ATOM 780 O O . PRO A 1 96 ? 13.263 0.476 -16.300 1.00 96.75 96 PRO A O 1
ATOM 783 N N . LYS A 1 97 ? 12.992 2.217 -17.707 1.00 98.00 97 LYS A N 1
ATOM 784 C CA . LYS A 1 97 ? 13.886 3.156 -17.020 1.00 98.00 97 LYS A CA 1
ATOM 785 C C . LYS A 1 97 ? 13.165 4.452 -16.677 1.00 98.00 97 LYS A C 1
ATOM 787 O O . LYS A 1 97 ? 12.223 4.842 -17.366 1.00 98.00 97 LYS A O 1
ATOM 792 N N . SER A 1 98 ? 13.617 5.103 -15.611 1.00 98.19 98 SER A N 1
ATOM 793 C CA . SER A 1 98 ? 13.189 6.446 -15.234 1.00 98.19 98 SER A CA 1
ATOM 794 C C . SER A 1 98 ? 13.516 7.439 -16.346 1.00 98.19 98 SER A C 1
ATOM 796 O O . SER A 1 98 ? 14.636 7.463 -16.859 1.00 98.19 98 SER A O 1
ATOM 798 N N . ASP A 1 99 ? 12.549 8.294 -16.678 1.00 96.38 99 ASP A N 1
ATOM 799 C CA . ASP A 1 99 ? 12.740 9.416 -17.599 1.00 96.38 99 ASP A CA 1
ATOM 800 C C . ASP A 1 99 ? 13.478 10.601 -16.950 1.00 96.38 99 ASP A C 1
ATOM 802 O O . ASP A 1 99 ? 13.822 11.559 -17.637 1.00 96.38 99 ASP A O 1
ATOM 806 N N . ILE A 1 100 ? 13.744 10.529 -15.642 1.00 97.69 100 ILE A N 1
ATOM 807 C CA . ILE A 1 100 ? 14.394 11.583 -14.857 1.00 97.69 100 ILE A CA 1
ATOM 808 C C . ILE A 1 100 ? 15.872 11.266 -14.621 1.00 97.69 100 ILE A C 1
ATOM 810 O O . ILE A 1 100 ? 16.720 12.130 -14.831 1.00 97.69 100 ILE A O 1
ATOM 814 N N . ASN A 1 101 ? 16.196 10.041 -14.195 1.00 97.31 101 ASN A N 1
ATOM 815 C CA . ASN A 1 101 ? 17.567 9.676 -13.816 1.00 97.31 101 ASN A CA 1
ATOM 816 C C . ASN A 1 101 ? 18.125 8.437 -14.532 1.00 97.31 101 ASN A C 1
ATOM 818 O O . ASN A 1 101 ? 19.266 8.050 -14.291 1.00 97.31 101 ASN A O 1
ATOM 822 N N . GLY A 1 102 ? 17.347 7.809 -15.420 1.00 97.69 102 GLY A N 1
ATOM 823 C CA . GLY A 1 102 ? 17.787 6.664 -16.221 1.00 97.69 102 GLY A CA 1
ATOM 824 C C . GLY A 1 102 ? 17.957 5.349 -15.452 1.00 97.69 102 GLY A C 1
ATOM 825 O O . GLY A 1 102 ? 18.309 4.341 -16.070 1.00 97.69 102 GLY A O 1
ATOM 826 N N . SER A 1 103 ? 17.697 5.328 -14.140 1.00 97.88 103 SER A N 1
ATOM 827 C CA . SER A 1 103 ? 17.722 4.099 -13.342 1.00 97.88 103 SER A CA 1
ATOM 828 C C . SER A 1 103 ? 16.597 3.148 -13.757 1.00 97.88 103 SER A C 1
ATOM 830 O O . SER A 1 103 ? 15.562 3.576 -14.273 1.00 97.88 103 SER A O 1
ATOM 832 N N . GLU A 1 104 ? 16.789 1.844 -13.555 1.00 97.81 104 GLU A N 1
ATOM 833 C CA . GLU A 1 104 ? 15.742 0.856 -13.832 1.00 97.81 104 GLU A CA 1
ATOM 834 C C . GLU A 1 104 ? 14.518 1.104 -12.948 1.00 97.81 104 GLU A C 1
ATOM 836 O O . GLU A 1 104 ? 14.645 1.485 -11.780 1.00 97.81 104 GLU A O 1
ATOM 841 N N . LEU A 1 105 ? 13.330 0.867 -13.500 1.00 97.94 105 LEU A N 1
ATOM 842 C CA . LEU A 1 105 ? 12.088 0.913 -12.747 1.00 97.94 105 LEU A CA 1
ATOM 843 C C . LEU A 1 105 ? 11.806 -0.450 -12.109 1.00 97.94 105 LEU A C 1
ATOM 845 O O . LEU A 1 105 ? 11.728 -1.474 -12.788 1.00 97.94 105 LEU A O 1
ATOM 849 N N . ILE A 1 106 ? 11.568 -0.445 -10.801 1.00 97.06 106 ILE A N 1
ATOM 850 C CA . ILE A 1 106 ? 11.226 -1.617 -9.986 1.00 97.06 106 ILE A CA 1
ATOM 851 C C . ILE A 1 106 ? 9.798 -1.492 -9.449 1.00 97.06 106 ILE A C 1
ATOM 853 O O . ILE A 1 106 ? 9.238 -0.398 -9.420 1.00 97.06 106 ILE A O 1
ATOM 857 N N . LEU A 1 107 ? 9.180 -2.599 -9.026 1.00 96.38 107 LEU A N 1
ATOM 858 C CA . LEU A 1 107 ? 7.855 -2.538 -8.397 1.00 96.38 107 LEU A CA 1
ATOM 859 C C . LEU A 1 107 ? 7.907 -1.757 -7.082 1.00 96.38 107 LEU A C 1
ATOM 861 O O . LEU A 1 107 ? 8.820 -1.941 -6.281 1.00 96.38 107 LEU A O 1
ATOM 865 N N . GLY A 1 108 ? 6.884 -0.937 -6.843 1.00 95.75 108 GLY A N 1
ATOM 866 C CA . GLY A 1 108 ? 6.727 -0.131 -5.635 1.00 95.75 108 GLY A CA 1
ATOM 867 C C . GLY A 1 108 ? 6.313 -0.962 -4.428 1.00 95.75 108 GLY A C 1
ATOM 868 O O . GLY A 1 108 ? 5.185 -0.846 -3.959 1.00 95.75 108 GLY A O 1
ATOM 869 N N . ALA A 1 109 ? 7.213 -1.803 -3.928 1.00 95.06 109 ALA A N 1
ATOM 870 C CA . ALA A 1 109 ? 7.045 -2.580 -2.705 1.00 95.06 109 ALA A CA 1
ATOM 871 C C . ALA A 1 109 ? 8.205 -2.309 -1.743 1.00 95.06 109 ALA A C 1
ATOM 873 O O . ALA A 1 109 ? 9.329 -2.041 -2.172 1.00 95.06 109 ALA A O 1
ATOM 874 N N . ARG A 1 110 ? 7.933 -2.371 -0.436 1.00 94.94 110 ARG A N 1
ATOM 875 C CA . ARG A 1 110 ? 8.925 -2.033 0.587 1.00 94.94 110 ARG A CA 1
ATOM 876 C C . ARG A 1 110 ? 10.147 -2.956 0.530 1.00 94.94 110 ARG A C 1
ATOM 878 O O . ARG A 1 110 ? 10.023 -4.175 0.473 1.00 94.94 110 ARG A O 1
ATOM 885 N N . GLY A 1 111 ? 11.328 -2.347 0.568 1.00 93.94 111 GLY A N 1
ATOM 886 C CA . GLY A 1 111 ? 12.639 -2.976 0.431 1.00 93.94 111 GLY A CA 1
ATOM 887 C C . GLY A 1 111 ? 13.752 -1.918 0.478 1.00 93.94 111 GLY A C 1
ATOM 888 O O . GLY A 1 111 ? 13.454 -0.747 0.714 1.00 93.94 111 GLY A O 1
ATOM 889 N N . PRO A 1 112 ? 15.022 -2.288 0.236 1.00 94.88 112 PRO A N 1
ATOM 890 C CA . PRO A 1 112 ? 16.163 -1.369 0.357 1.00 94.88 112 PRO A CA 1
ATOM 891 C C . PRO A 1 112 ? 16.087 -0.116 -0.526 1.00 94.88 112 PRO A C 1
ATOM 893 O O . PRO A 1 112 ? 16.647 0.914 -0.175 1.00 94.88 112 PRO A O 1
ATOM 896 N N . GLN A 1 113 ? 15.398 -0.208 -1.665 1.00 96.50 113 GLN A N 1
ATOM 897 C CA . GLN A 1 113 ? 15.259 0.869 -2.651 1.00 96.50 113 GLN A CA 1
ATOM 898 C C . GLN A 1 113 ? 13.882 1.538 -2.591 1.00 96.50 113 GLN A C 1
ATOM 900 O O . GLN A 1 113 ? 13.493 2.225 -3.526 1.00 96.50 113 GLN A O 1
ATOM 905 N N . PHE A 1 114 ? 13.089 1.288 -1.547 1.00 97.25 114 PHE A N 1
ATOM 906 C CA . PHE A 1 114 ? 11.698 1.725 -1.512 1.00 97.25 114 PHE A CA 1
ATOM 907 C C . PHE A 1 114 ? 11.554 3.246 -1.458 1.00 97.25 114 PHE A C 1
ATOM 909 O O . PHE A 1 114 ? 12.226 3.933 -0.692 1.00 97.25 114 PHE A O 1
ATOM 916 N N . LEU A 1 115 ? 10.624 3.758 -2.261 1.00 97.44 115 LEU A N 1
ATOM 917 C CA . LEU A 1 115 ? 10.317 5.173 -2.324 1.00 97.44 115 LEU A CA 1
ATOM 918 C C . LEU A 1 115 ? 9.444 5.585 -1.136 1.00 97.44 115 LEU A C 1
ATOM 920 O O . LEU A 1 115 ? 8.214 5.526 -1.192 1.00 97.44 115 LEU A O 1
ATOM 924 N N . GLU A 1 116 ? 10.077 6.097 -0.085 1.00 96.38 116 GLU A N 1
ATOM 925 C CA . GLU A 1 116 ? 9.398 6.765 1.033 1.00 96.38 116 GLU A CA 1
ATOM 926 C C . GLU A 1 116 ? 9.034 8.223 0.678 1.00 96.38 116 GLU A C 1
ATOM 928 O O . GLU A 1 116 ? 9.366 9.170 1.383 1.00 96.38 116 GLU A O 1
ATOM 933 N N . GLY A 1 117 ? 8.376 8.412 -0.471 1.00 95.06 117 GLY A N 1
ATOM 934 C CA . GLY A 1 117 ? 7.968 9.720 -0.991 1.00 95.06 117 GLY A CA 1
ATOM 935 C C . GLY A 1 117 ? 6.596 10.180 -0.483 1.00 95.06 117 GLY A C 1
ATOM 936 O O . GLY A 1 117 ? 6.032 9.636 0.465 1.00 95.06 117 GLY A O 1
ATOM 937 N N . LYS A 1 118 ? 5.994 11.161 -1.169 1.00 95.62 118 LYS A N 1
ATOM 938 C CA . LYS A 1 118 ? 4.694 11.757 -0.795 1.00 95.62 118 LYS A CA 1
ATOM 939 C C . LYS A 1 118 ? 3.613 10.715 -0.464 1.00 95.62 118 LYS A C 1
ATOM 941 O O . LYS A 1 118 ? 3.005 10.792 0.599 1.00 95.62 118 LYS A O 1
ATOM 946 N N . ARG A 1 119 ? 3.417 9.715 -1.335 1.00 94.81 119 ARG A N 1
ATOM 947 C CA . ARG A 1 119 ? 2.403 8.667 -1.127 1.00 94.81 119 ARG A CA 1
ATOM 948 C C . ARG A 1 119 ? 2.650 7.878 0.159 1.00 94.81 119 ARG A C 1
ATOM 950 O O . ARG A 1 119 ? 1.698 7.595 0.869 1.00 94.81 119 ARG A O 1
ATOM 957 N N . TYR A 1 120 ? 3.899 7.525 0.463 1.00 95.81 120 TYR A N 1
ATOM 958 C CA . TYR A 1 120 ? 4.231 6.776 1.677 1.00 95.81 120 TYR A CA 1
ATOM 959 C C . TYR A 1 120 ? 3.744 7.519 2.927 1.00 95.81 120 TYR A C 1
ATOM 961 O O . TYR A 1 120 ? 2.996 6.960 3.731 1.00 95.81 120 TYR A O 1
ATOM 969 N N . PHE A 1 121 ? 4.073 8.808 3.034 1.00 96.62 121 PHE A N 1
ATOM 970 C CA . PHE A 1 121 ? 3.609 9.640 4.142 1.00 96.62 121 PHE A CA 1
ATOM 971 C C . PHE A 1 121 ? 2.086 9.803 4.159 1.00 96.62 121 PHE A C 1
ATOM 973 O O . PHE A 1 121 ? 1.491 9.747 5.232 1.00 96.62 121 PHE A O 1
ATOM 980 N N . GLU A 1 122 ? 1.439 9.948 3.001 1.00 96.50 122 GLU A N 1
ATOM 981 C CA . GLU A 1 122 ? -0.025 10.026 2.907 1.00 96.50 122 GLU A CA 1
ATOM 982 C C . GLU A 1 122 ? -0.710 8.745 3.406 1.00 96.50 122 GLU A C 1
ATOM 984 O O . GLU A 1 122 ? -1.670 8.830 4.170 1.00 96.50 122 GLU A O 1
ATOM 989 N N . GLU A 1 123 ? -0.223 7.553 3.040 1.00 96.44 123 GLU A N 1
ATOM 990 C CA . GLU A 1 123 ? -0.804 6.289 3.519 1.00 96.44 123 GLU A CA 1
ATOM 991 C C . GLU A 1 123 ? -0.669 6.156 5.049 1.00 96.44 123 GLU A C 1
ATOM 993 O O . GLU A 1 123 ? -1.612 5.707 5.704 1.00 96.44 123 GLU A O 1
ATOM 998 N N . HIS A 1 124 ? 0.442 6.609 5.642 1.00 95.62 124 HIS A N 1
ATOM 999 C CA . HIS A 1 124 ? 0.596 6.677 7.102 1.00 95.62 124 HIS A CA 1
ATOM 1000 C C . HIS A 1 124 ? -0.317 7.729 7.749 1.00 95.62 124 HIS A C 1
ATOM 1002 O O . HIS A 1 124 ? -0.922 7.471 8.790 1.00 95.62 124 HIS A O 1
ATOM 1008 N N . GLN A 1 125 ? -0.461 8.903 7.129 1.00 97.50 125 GLN A N 1
ATOM 1009 C CA . GLN A 1 125 ? -1.319 9.974 7.637 1.00 97.50 125 GLN A CA 1
ATOM 1010 C C . GLN A 1 125 ? -2.793 9.578 7.675 1.00 97.50 125 GLN A C 1
ATOM 1012 O O . GLN A 1 125 ? -3.465 9.916 8.645 1.00 97.50 125 GLN A O 1
ATOM 1017 N N . LYS A 1 126 ? -3.294 8.842 6.675 1.00 97.69 126 LYS A N 1
ATOM 1018 C CA . LYS A 1 126 ? -4.681 8.348 6.668 1.00 97.69 126 LYS A CA 1
ATOM 1019 C C . LYS A 1 126 ? -5.003 7.543 7.929 1.00 97.69 126 LYS A C 1
ATOM 1021 O O . LYS A 1 126 ? -5.967 7.841 8.628 1.00 97.69 126 LYS A O 1
ATOM 1026 N N . TRP A 1 127 ? -4.145 6.572 8.243 1.00 95.00 127 TRP A N 1
ATOM 1027 C CA . TRP A 1 127 ? -4.274 5.739 9.435 1.00 95.00 127 TRP A CA 1
ATOM 1028 C C . TRP A 1 127 ? -4.169 6.562 10.722 1.00 95.00 127 TRP A C 1
ATOM 1030 O O . TRP A 1 127 ? -5.034 6.470 11.591 1.00 95.00 127 TRP A O 1
ATOM 1040 N N . ASN A 1 128 ? -3.143 7.411 10.825 1.00 95.56 128 ASN A N 1
ATOM 1041 C CA . ASN A 1 128 ? -2.930 8.238 12.011 1.00 95.56 128 ASN A CA 1
ATOM 1042 C C . ASN A 1 128 ? -4.104 9.191 12.257 1.00 95.56 128 ASN A C 1
ATOM 1044 O O . ASN A 1 128 ? -4.505 9.381 13.401 1.00 95.56 128 ASN A O 1
ATOM 1048 N N . LYS A 1 129 ? -4.675 9.762 11.191 1.00 97.88 129 LYS A N 1
ATOM 1049 C CA . LYS A 1 129 ? -5.853 10.623 11.276 1.00 97.88 129 LYS A CA 1
ATOM 1050 C C . LYS A 1 129 ? -7.070 9.850 11.774 1.00 97.88 129 LYS A C 1
ATOM 1052 O O . LYS A 1 129 ? -7.706 10.304 12.716 1.00 97.88 129 LYS A O 1
ATOM 1057 N N . PHE A 1 130 ? -7.356 8.683 11.195 1.00 97.56 130 PHE A N 1
ATOM 1058 C CA . PHE A 1 130 ? -8.465 7.847 11.653 1.00 97.56 130 PHE A CA 1
ATOM 1059 C C . PHE A 1 130 ? -8.327 7.496 13.139 1.00 97.56 130 PHE A C 1
ATOM 1061 O O . PHE A 1 130 ? -9.276 7.626 13.906 1.00 97.56 130 PHE A O 1
ATOM 1068 N N . MET A 1 131 ? -7.122 7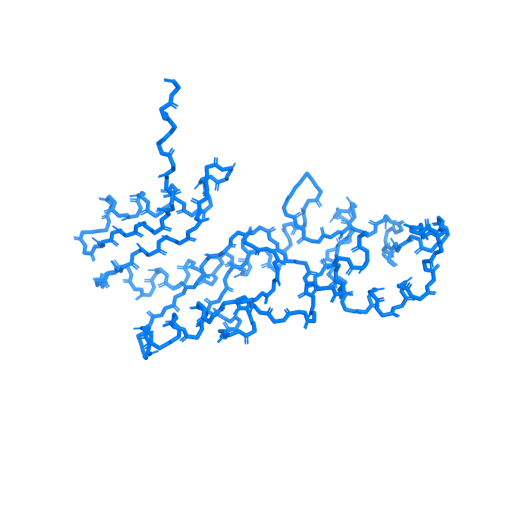.117 13.570 1.00 95.50 131 MET A N 1
ATOM 1069 C CA . MET A 1 131 ? -6.866 6.827 14.977 1.00 95.50 131 MET A CA 1
ATOM 1070 C C . MET A 1 131 ? -7.017 8.059 15.868 1.00 95.50 131 MET A C 1
ATOM 1072 O O . MET A 1 131 ? -7.603 7.944 16.937 1.00 95.50 131 MET A O 1
ATOM 1076 N N . ALA A 1 132 ? -6.536 9.231 15.450 1.00 96.06 132 ALA A N 1
ATOM 1077 C CA . ALA A 1 132 ? -6.699 10.467 16.213 1.00 96.06 132 ALA A CA 1
ATOM 1078 C C . ALA A 1 132 ? -8.175 10.867 16.372 1.00 96.06 132 ALA A C 1
ATOM 1080 O O . ALA A 1 132 ? -8.570 11.308 17.449 1.00 96.06 132 ALA A O 1
ATOM 1081 N N . ASP A 1 133 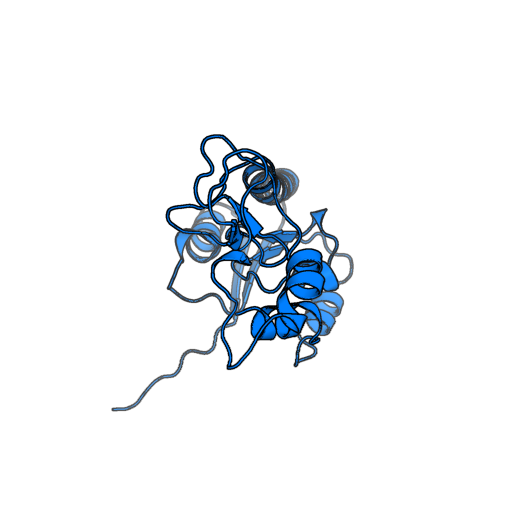? -8.981 10.675 15.327 1.00 97.00 133 ASP A N 1
ATOM 1082 C CA . ASP A 1 133 ? -10.401 11.029 15.324 1.00 97.00 133 ASP A CA 1
ATOM 1083 C C . ASP A 1 133 ? -11.238 10.076 16.211 1.00 97.00 133 ASP A C 1
ATOM 1085 O O . ASP A 1 133 ? -12.256 10.497 16.756 1.00 97.00 133 ASP A O 1
ATOM 1089 N N . HIS A 1 134 ? -10.796 8.823 16.407 1.00 96.00 134 HIS A N 1
ATOM 1090 C CA . HIS A 1 134 ? -11.576 7.774 17.086 1.00 96.00 134 HIS A CA 1
ATOM 1091 C C . HIS A 1 134 ? -10.945 7.188 18.367 1.00 96.00 134 HIS A C 1
ATOM 1093 O O . HIS A 1 134 ? -11.556 6.326 18.997 1.00 96.00 134 HIS A O 1
ATOM 1099 N N . CYS A 1 135 ? -9.752 7.619 18.803 1.00 93.44 135 CYS A N 1
ATOM 1100 C CA . CYS A 1 135 ? -9.005 6.991 19.916 1.00 93.44 135 CYS A CA 1
ATOM 1101 C C . CYS A 1 135 ? -9.732 6.967 21.273 1.00 93.44 135 CYS A C 1
ATOM 1103 O O . CYS A 1 135 ? -9.378 6.168 22.141 1.00 93.44 135 CYS A O 1
ATOM 1105 N N . SER A 1 136 ? -10.728 7.831 21.474 1.00 93.88 136 SER A N 1
ATOM 1106 C CA . SER A 1 136 ? -11.549 7.894 22.689 1.00 93.88 136 SER A CA 1
ATOM 1107 C C . SER A 1 136 ? -12.811 7.018 22.628 1.00 93.88 136 SER A C 1
ATOM 1109 O O . SER A 1 136 ? -13.498 6.862 23.640 1.00 93.88 136 SER A O 1
ATOM 1111 N N . GLU A 1 137 ? -13.115 6.432 21.468 1.00 96.12 137 GLU A N 1
ATOM 1112 C CA . GLU A 1 137 ? -14.277 5.574 21.242 1.00 96.12 137 GLU A CA 1
ATOM 1113 C C . GLU A 1 137 ? -13.995 4.095 21.569 1.00 96.12 137 GLU A C 1
ATOM 1115 O O . GLU A 1 137 ? -12.903 3.704 21.987 1.00 96.12 137 GLU A O 1
ATOM 1120 N N . LYS A 1 138 ? -15.008 3.239 21.376 1.00 97.31 138 LYS A N 1
ATOM 1121 C CA . LYS A 1 138 ? -14.837 1.784 21.442 1.00 97.31 138 LYS A CA 1
ATOM 1122 C C . LYS A 1 138 ? -14.245 1.272 20.133 1.00 97.31 138 LYS A C 1
ATOM 1124 O O . LYS A 1 138 ? -14.933 1.274 19.114 1.00 97.31 138 LYS A O 1
ATOM 1129 N N . ILE A 1 139 ? -13.010 0.780 20.177 1.00 97.75 139 ILE A N 1
ATOM 1130 C CA . ILE A 1 139 ? -12.276 0.344 18.983 1.00 97.75 139 ILE A CA 1
ATOM 1131 C C . ILE A 1 139 ? -12.153 -1.177 18.950 1.00 97.75 139 ILE A C 1
ATOM 1133 O O . ILE A 1 139 ? -11.751 -1.806 19.925 1.00 97.75 139 ILE A O 1
ATOM 1137 N N . LEU A 1 140 ? -12.451 -1.772 17.796 1.00 97.69 140 LEU A N 1
ATOM 1138 C CA . LEU A 1 140 ? -12.100 -3.157 17.501 1.00 97.69 140 LEU A CA 1
ATOM 1139 C C . LEU A 1 140 ? -10.906 -3.187 16.542 1.00 97.69 140 LEU A C 1
ATOM 1141 O O . LEU A 1 140 ? -11.040 -2.834 15.372 1.00 97.69 140 LEU A O 1
ATOM 1145 N N . PHE A 1 141 ? -9.768 -3.678 17.020 1.00 98.12 141 PHE A N 1
ATOM 1146 C CA . PHE A 1 141 ? -8.619 -4.025 16.193 1.00 98.12 141 PHE A CA 1
ATOM 1147 C C . PHE A 1 141 ? -8.795 -5.446 15.651 1.00 98.12 141 PHE A C 1
ATOM 1149 O O . PHE A 1 141 ? -8.627 -6.429 16.374 1.00 98.12 141 PHE A O 1
ATOM 1156 N N . LEU A 1 142 ? -9.160 -5.562 14.374 1.00 97.38 142 LEU A N 1
ATOM 1157 C CA . LEU A 1 142 ? -9.353 -6.844 13.694 1.00 97.38 142 LEU A CA 1
ATOM 1158 C C . LEU A 1 142 ? -8.147 -7.165 12.798 1.00 97.38 142 LEU A C 1
ATOM 1160 O O . LEU A 1 142 ? -8.003 -6.605 11.714 1.00 97.38 142 L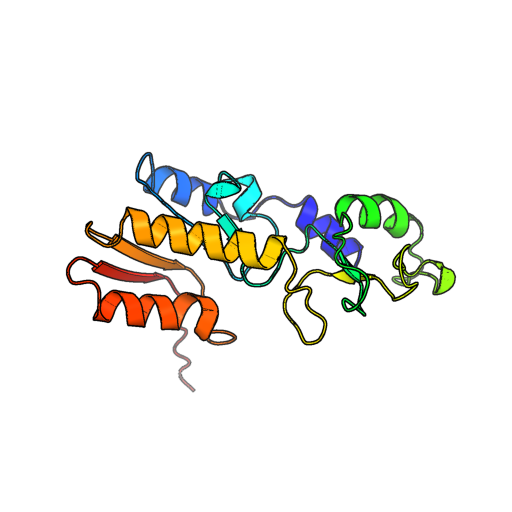EU A O 1
ATOM 1164 N N . GLU A 1 143 ? -7.295 -8.094 13.230 1.00 97.00 143 GLU A N 1
ATOM 1165 C CA . GLU A 1 143 ? -6.169 -8.606 12.443 1.00 97.00 143 GLU A CA 1
ATOM 1166 C C . GLU A 1 143 ? -6.597 -9.856 11.661 1.00 97.00 143 GLU A C 1
ATOM 1168 O O . GLU A 1 143 ? -6.990 -10.860 12.257 1.00 97.00 143 GLU A O 1
ATOM 1173 N N . MET A 1 144 ? -6.479 -9.834 10.330 1.00 95.12 144 MET A N 1
ATOM 1174 C CA . MET A 1 144 ? -6.838 -10.964 9.465 1.00 95.12 144 MET A CA 1
ATOM 1175 C C . MET A 1 144 ? -5.647 -11.415 8.621 1.00 95.12 144 MET A C 1
ATOM 1177 O O . MET A 1 144 ? -5.172 -10.671 7.769 1.00 95.12 144 MET A O 1
ATOM 1181 N N . GLY A 1 145 ? -5.190 -12.655 8.820 1.00 92.00 145 GLY A N 1
ATOM 1182 C CA . GLY A 1 145 ? -4.178 -13.278 7.958 1.00 92.00 145 GLY A CA 1
ATOM 1183 C C . GLY A 1 145 ? -2.775 -12.659 8.024 1.00 92.00 145 GLY A C 1
ATOM 1184 O O . GLY A 1 145 ? -1.967 -12.917 7.135 1.00 92.00 145 GLY A O 1
ATOM 1185 N N . VAL A 1 146 ? -2.460 -11.872 9.057 1.00 91.56 146 VAL A N 1
ATOM 1186 C CA . VAL A 1 146 ? -1.131 -11.266 9.226 1.00 91.56 146 VAL A CA 1
ATOM 1187 C C . VAL A 1 146 ? -0.163 -12.278 9.851 1.00 91.56 146 VAL A C 1
ATOM 1189 O O . VAL A 1 146 ? -0.418 -12.884 10.895 1.00 91.56 146 VAL A O 1
ATOM 1192 N N . GLY A 1 147 ? 0.957 -12.508 9.164 1.00 87.00 147 GLY A N 1
ATOM 1193 C CA . GLY A 1 147 ? 2.029 -13.398 9.611 1.00 87.00 147 GLY A CA 1
ATOM 1194 C C . GLY A 1 147 ? 3.079 -12.693 10.475 1.00 87.00 147 GLY A C 1
ATOM 1195 O O . GLY A 1 147 ? 2.987 -11.505 10.759 1.00 87.00 147 GLY A O 1
ATOM 1196 N N . ARG A 1 148 ? 4.136 -13.426 10.850 1.00 87.88 148 ARG A N 1
ATOM 1197 C CA . ARG A 1 148 ? 5.268 -12.891 11.637 1.00 87.88 148 ARG A CA 1
ATOM 1198 C C . ARG A 1 148 ? 6.454 -12.399 10.801 1.00 87.88 148 ARG A C 1
ATOM 1200 O O . ARG A 1 148 ? 7.527 -12.187 11.345 1.00 87.88 148 ARG A O 1
ATOM 1207 N N . MET A 1 149 ? 6.281 -12.240 9.489 1.00 89.81 149 MET A N 1
ATOM 1208 C CA . MET A 1 149 ? 7.350 -11.741 8.611 1.00 89.81 149 MET A CA 1
ATOM 1209 C C . MET A 1 149 ? 7.682 -10.277 8.903 1.00 89.81 149 MET A C 1
ATOM 1211 O O . MET A 1 149 ? 8.846 -9.903 8.966 1.00 89.81 149 MET A O 1
ATOM 1215 N N . THR A 1 150 ? 6.650 -9.455 9.090 1.00 91.00 150 THR A N 1
ATOM 1216 C CA . THR A 1 150 ? 6.789 -8.016 9.328 1.00 91.00 150 THR A CA 1
ATOM 1217 C C . THR A 1 150 ? 5.797 -7.561 10.408 1.00 91.00 150 THR A C 1
ATOM 1219 O O . THR A 1 150 ? 4.835 -6.844 10.109 1.00 91.00 150 THR A O 1
ATOM 1222 N N . PRO A 1 151 ? 5.958 -8.045 11.654 1.00 93.25 151 PRO A N 1
ATOM 1223 C CA . PRO A 1 151 ? 4.989 -7.824 12.729 1.00 93.25 151 PRO A CA 1
ATOM 1224 C C . PRO A 1 151 ? 4.872 -6.346 13.127 1.00 93.25 151 PRO A C 1
ATOM 1226 O O . PRO A 1 151 ? 3.776 -5.902 13.471 1.00 93.25 151 PRO A O 1
ATOM 1229 N N . MET A 1 152 ? 5.952 -5.576 12.958 1.00 95.44 152 MET A N 1
ATOM 1230 C CA . MET A 1 152 ? 6.048 -4.143 13.263 1.00 95.44 152 MET A CA 1
ATOM 1231 C C . MET A 1 152 ? 5.040 -3.252 12.521 1.00 95.44 152 MET A C 1
ATOM 1233 O O . MET A 1 152 ? 4.845 -2.102 12.894 1.00 95.44 152 MET A O 1
ATOM 1237 N N . PHE A 1 153 ? 4.402 -3.749 11.457 1.00 94.88 153 PHE A N 1
ATOM 1238 C CA . PHE A 1 153 ? 3.491 -2.953 10.631 1.00 94.88 153 PHE A CA 1
ATOM 1239 C C . PHE A 1 153 ? 2.025 -2.994 11.059 1.00 94.88 153 PHE A C 1
ATOM 1241 O O . PHE A 1 153 ? 1.304 -2.030 10.820 1.00 94.88 153 PHE A O 1
ATOM 1248 N N . ILE A 1 154 ? 1.563 -4.104 11.640 1.00 96.88 154 ILE A N 1
ATOM 1249 C CA . ILE A 1 154 ? 0.151 -4.274 12.027 1.00 96.88 154 ILE A CA 1
ATOM 1250 C C . ILE A 1 154 ? 0.055 -4.941 13.394 1.00 96.88 154 ILE A C 1
ATOM 1252 O O . ILE A 1 154 ? -0.546 -4.377 14.300 1.00 96.88 154 ILE A O 1
ATOM 1256 N N . GLN A 1 155 ? 0.662 -6.119 13.553 1.00 95.81 155 GLN A N 1
ATOM 1257 C CA . GLN A 1 155 ? 0.493 -6.951 14.746 1.00 95.81 155 GLN A CA 1
ATOM 1258 C C . GLN A 1 155 ? 0.998 -6.264 16.019 1.00 95.81 155 GLN A C 1
ATOM 1260 O O . GLN A 1 155 ? 0.243 -6.125 16.978 1.00 95.81 155 GLN A O 1
ATOM 1265 N N . GLU A 1 156 ? 2.249 -5.803 16.017 1.00 96.75 156 GLU A N 1
ATOM 1266 C CA . GLU A 1 156 ? 2.842 -5.116 17.170 1.00 96.75 156 GLU A CA 1
ATOM 1267 C C . GLU A 1 156 ? 2.114 -3.795 17.486 1.00 96.75 156 GLU A C 1
ATOM 1269 O O . GLU A 1 156 ? 1.686 -3.645 18.631 1.00 96.75 156 GLU A O 1
ATOM 1274 N N . PRO A 1 157 ? 1.840 -2.899 16.509 1.00 96.56 157 PRO A N 1
ATOM 1275 C CA . PRO A 1 157 ? 1.033 -1.704 16.763 1.00 96.56 157 PRO A CA 1
ATOM 1276 C C . PRO A 1 157 ? -0.363 -2.005 17.317 1.00 96.56 157 PRO A C 1
ATOM 1278 O O . PRO A 1 157 ? -0.828 -1.315 18.219 1.00 96.56 157 PRO A O 1
ATOM 1281 N N . PHE A 1 158 ? -1.054 -3.030 16.805 1.00 97.44 158 PHE A N 1
ATOM 1282 C CA . PHE A 1 158 ? -2.384 -3.406 17.295 1.00 97.44 158 PHE A CA 1
ATOM 1283 C C . PHE A 1 158 ? -2.327 -3.884 18.744 1.00 97.44 158 PHE A C 1
ATOM 1285 O O . PHE A 1 158 ? -3.182 -3.498 19.542 1.00 97.44 158 PHE A O 1
ATOM 1292 N N . TRP A 1 159 ? -1.317 -4.676 19.110 1.00 96.94 159 TRP A N 1
ATOM 1293 C CA . TRP A 1 159 ? -1.104 -5.082 20.498 1.00 96.94 159 TRP A CA 1
ATOM 1294 C C .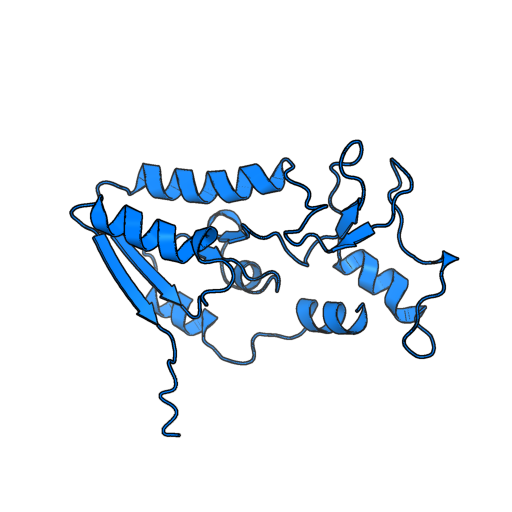 TRP A 1 159 ? -0.809 -3.888 21.397 1.00 96.94 159 TRP A C 1
ATOM 1296 O O . TRP A 1 159 ? -1.453 -3.743 22.433 1.00 96.94 159 TRP A O 1
ATOM 1306 N N . GLU A 1 160 ? 0.111 -3.020 20.986 1.00 96.81 160 GLU A N 1
ATOM 1307 C CA . GLU A 1 160 ? 0.507 -1.839 21.747 1.00 96.81 160 GLU A CA 1
ATOM 1308 C C . GLU A 1 160 ? -0.683 -0.898 21.982 1.00 96.81 160 GLU A C 1
ATOM 1310 O O . GLU A 1 160 ? -1.006 -0.558 23.120 1.00 96.81 160 GLU A O 1
ATOM 1315 N N . MET A 1 161 ? -1.427 -0.554 20.928 1.00 96.19 161 MET A N 1
ATOM 1316 C CA . MET A 1 161 ? -2.623 0.278 21.067 1.00 96.19 161 MET A CA 1
ATOM 1317 C C . MET A 1 161 ? -3.685 -0.391 21.935 1.00 96.19 161 MET A C 1
ATOM 1319 O O . MET A 1 161 ? -4.344 0.296 22.708 1.00 96.19 161 MET A O 1
ATOM 1323 N N . THR A 1 162 ? -3.840 -1.716 21.854 1.00 96.88 162 THR A N 1
ATOM 1324 C CA . THR A 1 162 ? -4.809 -2.426 22.701 1.00 96.88 162 THR A CA 1
ATOM 1325 C C . THR A 1 162 ? -4.416 -2.390 24.181 1.00 96.88 162 THR A C 1
ATOM 1327 O O . THR A 1 162 ? -5.282 -2.349 25.052 1.00 96.88 162 THR A O 1
ATOM 1330 N N . GLN A 1 163 ? -3.116 -2.355 24.486 1.00 96.44 163 GLN A N 1
ATOM 1331 C CA . GLN A 1 163 ? -2.625 -2.191 25.857 1.00 96.44 163 GLN A CA 1
ATOM 1332 C C . GLN A 1 163 ? -2.884 -0.780 26.406 1.00 96.44 163 GLN A C 1
ATOM 1334 O O . GLN A 1 163 ? -3.203 -0.638 27.587 1.00 96.44 163 GLN A O 1
ATOM 1339 N N . TYR A 1 164 ? -2.770 0.259 25.572 1.00 94.75 164 TYR A N 1
ATOM 1340 C CA . TYR A 1 164 ? -2.912 1.653 26.012 1.00 94.75 164 TYR A CA 1
ATOM 1341 C C . TYR A 1 164 ? -4.345 2.205 25.931 1.00 94.75 164 TYR A C 1
ATOM 1343 O O . TYR A 1 164 ? -4.733 3.044 26.750 1.00 94.75 164 TYR A O 1
ATOM 1351 N N . LEU A 1 165 ? -5.159 1.753 24.974 1.00 95.56 165 LEU A N 1
ATOM 1352 C CA . LEU A 1 165 ? -6.519 2.248 24.761 1.00 95.56 165 LEU A CA 1
ATOM 1353 C C . LEU A 1 165 ? -7.525 1.454 25.601 1.00 95.56 165 LEU A C 1
ATOM 1355 O O . LEU A 1 165 ? -7.910 0.336 25.260 1.00 95.56 165 LEU A O 1
ATOM 1359 N N . LYS A 1 166 ? -8.016 2.072 26.683 1.00 91.56 166 LYS A N 1
ATOM 1360 C CA . LYS A 1 166 ? -8.904 1.441 27.684 1.00 91.56 166 LYS A CA 1
ATOM 1361 C C . LYS A 1 166 ? -10.186 0.816 27.121 1.00 91.56 166 LYS A C 1
ATOM 1363 O O . LYS A 1 166 ? -10.756 -0.071 27.750 1.00 91.56 166 LYS A O 1
ATOM 1368 N N . HIS A 1 167 ? -10.673 1.303 25.982 1.00 95.62 167 HIS A N 1
ATOM 1369 C CA . HIS A 1 167 ? -11.915 0.850 25.349 1.00 95.62 167 HIS A CA 1
ATOM 1370 C C . HIS A 1 167 ? -11.663 0.138 24.019 1.00 95.62 167 HIS A C 1
ATOM 1372 O O . HIS A 1 167 ? -12.460 0.241 23.091 1.00 95.62 167 HIS A O 1
ATOM 1378 N N . SER A 1 168 ? -10.558 -0.595 23.928 1.00 97.56 168 SER A N 1
ATOM 1379 C CA . SER A 1 168 ? -10.212 -1.362 22.739 1.00 97.56 168 SER A CA 1
ATOM 1380 C C . SER A 1 168 ? -10.344 -2.870 22.949 1.00 97.56 168 SER A C 1
ATOM 1382 O O . SER A 1 168 ? -10.264 -3.383 24.066 1.00 97.56 168 SER A O 1
ATOM 1384 N N . PHE A 1 169 ? -10.575 -3.590 21.855 1.00 97.75 169 PHE A N 1
ATOM 1385 C CA . PHE A 1 169 ? -10.562 -5.046 21.814 1.00 97.75 169 PHE A CA 1
ATOM 1386 C C . PHE A 1 169 ? -9.768 -5.511 20.597 1.00 97.75 169 PHE A C 1
ATOM 1388 O O . PHE A 1 169 ? -9.869 -4.908 19.531 1.00 97.75 169 PHE A O 1
ATOM 1395 N N . TYR A 1 170 ? -9.006 -6.593 20.741 1.00 97.94 170 TYR A N 1
ATOM 1396 C CA . TYR A 1 170 ? -8.200 -7.163 19.665 1.00 97.94 170 TYR A CA 1
ATOM 1397 C C . TYR A 1 170 ? -8.696 -8.563 19.310 1.00 97.94 170 TYR A C 1
ATOM 1399 O O . TYR A 1 170 ? -8.807 -9.434 20.173 1.00 97.94 170 TYR A O 1
ATOM 1407 N N . ILE A 1 171 ? -8.982 -8.783 18.026 1.00 97.25 171 ILE A N 1
ATOM 1408 C CA . ILE A 1 171 ? -9.328 -10.093 17.471 1.00 97.25 171 ILE A CA 1
ATOM 1409 C C . ILE A 1 171 ? -8.324 -10.435 16.388 1.00 97.25 171 ILE A C 1
ATOM 1411 O O . ILE A 1 171 ? -8.127 -9.674 15.442 1.00 97.25 171 ILE A O 1
ATOM 1415 N N . ASN A 1 172 ? -7.761 -11.634 16.487 1.00 95.38 172 ASN A N 1
ATOM 1416 C CA . ASN A 1 172 ? -6.906 -12.193 15.461 1.00 95.38 172 ASN A CA 1
ATOM 1417 C C . ASN A 1 172 ? -7.576 -13.383 14.774 1.00 95.38 172 ASN A C 1
ATOM 1419 O O . ASN A 1 172 ? -7.917 -14.374 15.417 1.00 95.38 172 ASN A O 1
ATOM 1423 N N . ILE A 1 173 ? -7.731 -13.295 13.454 1.00 93.75 173 ILE A N 1
ATOM 1424 C CA . ILE A 1 173 ? -8.195 -14.386 12.602 1.00 93.75 173 ILE A CA 1
ATOM 1425 C C . ILE A 1 173 ? -6.996 -14.902 11.813 1.00 93.75 173 ILE A C 1
ATOM 1427 O O . ILE A 1 173 ? -6.614 -14.349 10.777 1.00 93.75 173 ILE A O 1
ATOM 1431 N N . ARG A 1 174 ? -6.411 -15.998 12.295 1.00 87.44 174 ARG A N 1
ATOM 1432 C CA . ARG A 1 174 ? -5.358 -16.728 11.588 1.00 87.44 174 ARG A CA 1
ATOM 1433 C C . ARG A 1 174 ? -5.506 -18.225 11.794 1.00 87.44 174 ARG A C 1
ATOM 1435 O O . ARG A 1 174 ? -5.945 -18.682 12.845 1.00 87.44 174 ARG A O 1
ATOM 1442 N N . VAL A 1 175 ? -5.074 -18.987 10.799 1.00 84.06 175 VAL A N 1
ATOM 1443 C CA . VAL A 1 175 ? -4.924 -20.434 10.936 1.00 84.06 175 VAL A CA 1
ATOM 1444 C C . VAL A 1 175 ? -3.538 -20.710 11.513 1.00 84.06 175 VAL A C 1
ATOM 1446 O O . VAL A 1 175 ? -2.532 -20.236 10.982 1.00 84.06 175 VAL A O 1
ATOM 1449 N N . VAL A 1 176 ? -3.483 -21.467 12.607 1.00 75.88 176 VAL A N 1
ATOM 1450 C CA . VAL A 1 176 ? -2.243 -22.028 13.155 1.00 75.88 176 VAL A CA 1
ATOM 1451 C C . VAL A 1 176 ? -2.346 -23.540 13.034 1.00 75.88 176 VAL A C 1
ATOM 1453 O O . VAL A 1 176 ? -3.281 -24.142 13.554 1.00 75.88 176 VAL A O 1
ATOM 1456 N N . LEU A 1 177 ? -1.405 -24.150 12.317 1.00 72.00 177 LEU A N 1
ATOM 1457 C CA . LEU A 1 177 ? -1.322 -25.601 12.205 1.00 72.00 177 LEU A CA 1
ATOM 1458 C C . LEU A 1 177 ? -0.457 -26.132 13.346 1.00 72.00 177 LEU A C 1
ATOM 1460 O O . LEU A 1 177 ? 0.707 -25.752 13.468 1.00 72.00 177 LEU A O 1
ATOM 1464 N N . VAL A 1 178 ? -1.012 -27.032 14.152 1.00 75.25 178 VAL A N 1
ATOM 1465 C CA . VAL A 1 178 ? -0.227 -27.841 15.085 1.00 75.25 178 VAL A CA 1
ATOM 1466 C C . VAL A 1 178 ? 0.240 -29.068 14.308 1.00 75.25 178 VAL A C 1
ATOM 1468 O O . VAL A 1 178 ? -0.572 -29.916 13.946 1.00 75.25 178 VAL A O 1
ATOM 1471 N N . LYS A 1 179 ? 1.536 -29.145 13.989 1.00 63.41 179 LYS A N 1
ATOM 1472 C CA . LYS A 1 179 ? 2.129 -30.387 13.484 1.00 63.41 179 LYS A CA 1
ATOM 1473 C C . LYS A 1 179 ? 2.457 -31.280 14.677 1.00 63.41 179 LYS A C 1
ATOM 1475 O O . LYS A 1 179 ? 3.287 -30.907 15.500 1.00 63.41 179 LYS A O 1
ATOM 1480 N N . SER A 1 180 ? 1.824 -32.444 14.748 1.00 57.66 180 SER A N 1
ATOM 1481 C CA . SER A 1 180 ? 2.375 -33.591 15.468 1.00 57.66 180 SER A CA 1
ATOM 1482 C C . SER A 1 180 ? 3.544 -34.111 14.629 1.00 57.66 180 SER A C 1
ATOM 1484 O O . SER A 1 180 ? 3.332 -34.487 13.476 1.00 57.66 180 SER A O 1
ATOM 1486 N N . PHE A 1 181 ? 4.764 -34.023 15.155 1.00 59.47 181 PHE A N 1
ATOM 1487 C CA . PHE A 1 181 ? 5.893 -34.797 14.638 1.00 59.47 181 PHE A CA 1
ATOM 1488 C C . PHE A 1 181 ? 5.829 -36.210 15.212 1.00 59.47 181 PHE A C 1
ATOM 1490 O O . PHE A 1 181 ? 5.393 -36.330 16.381 1.00 59.47 181 PHE A O 1
#

Sequence (181 aa):
MLESLKMILNIPPQKPTYEYLKKLIGNKPVHFVTTNQDTLFKKFFPSDQVSEIQGSWDYYQASDTSTDQKLYSTKKMVAELLPKVKDHCLPTELIPKSDINGSELILGARGPQFLEGKRYFEEHQKWNKFMADHCSEKILFLEMGVGRMTPMFIQEPFWEMTQYLKHSFYINIRVVLVKSF

InterPro domains:
  IPR029035 DHS-like NAD/FAD-binding domain superfamily [SSF52467] (15-176)